Protein AF-A0A3N9U1E1-F1 (afdb_monomer_lite)

Radius of gyration: 36.86 Å; chains: 1; bounding box: 70×32×125 Å

Sequence (162 aa):
MMEWIAALQGARSASQLVQDLLKLRTDAEVQTKVVELNGILLNLQGELNNAQAEYGALMGRVHELEEQIAQFEHWEEEQQRYQLHEFPTGAIAYIIKEEEKGDDPIQYLCSNCYHRRVKSFLQPNYDKAYKRQLQCNSCQAVIVSETRPRPKRRTGVVPSRF

Structure (mmCIF, N/CA/C/O backbone):
data_AF-A0A3N9U1E1-F1
#
_entry.id   AF-A0A3N9U1E1-F1
#
loop_
_atom_site.group_PDB
_atom_site.id
_atom_site.type_symbol
_atom_site.label_atom_id
_atom_site.label_alt_id
_atom_site.label_comp_id
_atom_site.label_asym_id
_atom_site.label_entity_id
_atom_site.label_seq_id
_atom_site.pdbx_PDB_ins_code
_atom_site.Cartn_x
_atom_site.Cartn_y
_atom_site.Cartn_z
_atom_site.occupancy
_atom_site.B_iso_or_equiv
_atom_site.auth_seq_id
_atom_site.auth_comp_id
_atom_site.auth_asym_id
_atom_site.auth_atom_id
_atom_site.pdbx_PDB_model_num
ATOM 1 N N . MET A 1 1 ? -18.386 10.069 16.174 1.00 51.94 1 MET A N 1
ATOM 2 C CA . MET A 1 1 ? -19.060 11.051 17.062 1.00 51.94 1 MET A CA 1
ATOM 3 C C . MET A 1 1 ? -20.274 10.462 17.809 1.00 51.94 1 MET A C 1
ATOM 5 O O . MET A 1 1 ? -20.664 11.057 18.801 1.00 51.94 1 MET A O 1
ATOM 9 N N . MET A 1 2 ? -20.844 9.306 17.414 1.00 52.88 2 MET A N 1
ATOM 10 C CA . MET A 1 2 ? -22.013 8.695 18.096 1.00 52.88 2 MET A CA 1
ATOM 11 C C . MET A 1 2 ? -21.695 7.804 19.324 1.00 52.88 2 MET A C 1
ATOM 13 O O . MET A 1 2 ? -22.583 7.563 20.132 1.00 52.88 2 MET A O 1
ATOM 17 N N . GLU A 1 3 ? -20.441 7.396 19.526 1.00 57.91 3 GLU A N 1
ATOM 18 C CA . GLU A 1 3 ? -20.012 6.402 20.538 1.00 57.91 3 GLU A CA 1
ATOM 19 C C . GLU A 1 3 ? -20.193 6.833 22.012 1.00 57.91 3 GLU A C 1
ATOM 21 O O . GLU A 1 3 ? -20.607 6.047 22.860 1.00 57.91 3 GLU A O 1
ATOM 26 N N . TRP A 1 4 ? -19.945 8.105 22.348 1.00 58.53 4 TRP A N 1
ATOM 27 C CA . TRP A 1 4 ? -20.066 8.582 23.738 1.00 58.53 4 TRP A CA 1
ATOM 28 C C . TRP A 1 4 ? -21.522 8.728 24.194 1.00 58.53 4 TRP A C 1
ATOM 30 O O . TRP A 1 4 ? -21.799 8.719 25.391 1.00 58.53 4 TRP A O 1
ATOM 40 N N . ILE A 1 5 ? -22.459 8.866 23.252 1.00 64.81 5 ILE A N 1
ATOM 41 C CA . ILE A 1 5 ? -23.874 9.093 23.561 1.00 64.81 5 ILE A CA 1
ATOM 42 C C . ILE A 1 5 ? -24.502 7.814 24.129 1.00 64.81 5 ILE A C 1
ATOM 44 O O . ILE A 1 5 ? -25.262 7.905 25.091 1.00 64.81 5 ILE A O 1
ATOM 48 N N . ALA A 1 6 ? -24.137 6.640 23.603 1.00 65.31 6 ALA A N 1
ATOM 49 C CA . ALA A 1 6 ? -24.635 5.347 24.076 1.00 65.31 6 ALA A CA 1
ATOM 50 C C . ALA A 1 6 ? -24.111 5.015 25.488 1.00 65.31 6 ALA A C 1
ATOM 52 O O . ALA A 1 6 ? -24.894 4.787 26.412 1.00 65.31 6 ALA A O 1
ATOM 53 N N . ALA A 1 7 ? -22.800 5.173 25.709 1.00 65.75 7 ALA A N 1
ATOM 54 C CA . ALA A 1 7 ? -22.189 5.026 27.032 1.00 65.75 7 ALA A CA 1
ATOM 55 C C . ALA A 1 7 ? -22.797 5.988 28.079 1.00 65.75 7 ALA A C 1
ATOM 57 O O . ALA A 1 7 ? -23.058 5.599 29.220 1.00 65.75 7 ALA A O 1
ATOM 58 N N . LEU A 1 8 ? -23.087 7.238 27.693 1.00 73.94 8 LEU A N 1
ATOM 59 C CA . LEU A 1 8 ? -23.764 8.217 28.553 1.00 73.94 8 LEU A CA 1
ATOM 60 C C . LEU A 1 8 ? -25.219 7.843 28.855 1.00 73.94 8 LEU A C 1
ATOM 62 O O . LEU A 1 8 ? -25.699 8.095 29.964 1.00 73.94 8 LEU A O 1
ATOM 66 N N . GLN A 1 9 ? -25.934 7.268 27.888 1.00 75.06 9 GLN A N 1
ATOM 67 C CA . GLN A 1 9 ? -27.311 6.817 28.077 1.00 75.06 9 GLN A CA 1
ATOM 68 C C . GLN A 1 9 ? -27.377 5.624 29.031 1.00 75.06 9 GLN A C 1
ATOM 70 O O . GLN A 1 9 ? -28.141 5.677 29.995 1.00 75.06 9 GLN A O 1
ATOM 75 N N . GLY A 1 10 ? -26.542 4.599 28.845 1.00 74.56 10 GLY A N 1
ATOM 76 C CA . GLY A 1 10 ? -26.511 3.455 29.757 1.00 74.56 10 GLY A CA 1
ATOM 77 C C . GLY A 1 10 ? -26.077 3.836 31.176 1.00 74.56 10 GLY A C 1
ATOM 78 O O . GLY A 1 10 ? -26.692 3.386 32.143 1.00 74.56 10 GLY A O 1
ATOM 79 N N . ALA A 1 11 ? -25.107 4.746 31.326 1.00 73.94 11 ALA A N 1
ATOM 80 C CA . ALA A 1 11 ? -24.700 5.264 32.634 1.00 73.94 11 ALA A CA 1
ATOM 81 C C . ALA A 1 11 ? -25.828 6.034 33.350 1.00 73.94 11 ALA A C 1
ATOM 83 O O . ALA A 1 11 ? -26.025 5.873 34.557 1.00 73.94 11 ALA A O 1
ATOM 84 N N . ARG A 1 12 ? -26.607 6.844 32.617 1.00 78.06 12 ARG A N 1
ATOM 85 C CA . ARG A 1 12 ? -27.787 7.532 33.171 1.00 78.06 12 ARG A CA 1
ATOM 86 C C . ARG A 1 12 ? -28.866 6.547 33.599 1.00 78.06 12 ARG A C 1
ATOM 88 O O . ARG A 1 12 ? -29.383 6.671 34.706 1.00 78.06 12 ARG A O 1
ATOM 95 N N . SER A 1 13 ? -29.175 5.564 32.758 1.00 76.25 13 SER A N 1
ATOM 96 C CA . SER A 1 13 ? -30.198 4.561 33.060 1.00 76.25 13 SER A CA 1
ATOM 97 C C . SER A 1 13 ? -29.813 3.706 34.272 1.00 76.25 13 SER A C 1
ATOM 99 O O . SER A 1 13 ? -30.643 3.485 35.151 1.00 76.25 13 SER A O 1
ATOM 101 N N . ALA A 1 14 ? -28.540 3.314 34.393 1.00 73.00 14 ALA A N 1
ATOM 102 C CA . ALA A 1 14 ? -28.026 2.615 35.570 1.00 73.00 14 ALA A CA 1
ATOM 103 C C . ALA A 1 14 ? -28.101 3.478 36.845 1.00 73.00 14 ALA A C 1
ATOM 105 O O . ALA A 1 14 ? -28.513 2.992 37.897 1.00 73.00 14 ALA A O 1
ATOM 106 N N . SER A 1 15 ? -27.761 4.771 36.759 1.00 77.19 15 SER A N 1
ATOM 107 C CA . SER A 1 15 ? -27.867 5.705 37.890 1.00 77.19 15 SER A CA 1
ATOM 108 C C . SER A 1 15 ? -29.311 5.859 38.379 1.00 77.19 15 SER A C 1
ATOM 110 O O . SER A 1 15 ? -29.557 5.829 39.587 1.00 77.19 15 SER A O 1
ATOM 112 N N . GLN A 1 16 ? -30.267 5.957 37.453 1.00 76.44 16 GLN A N 1
ATOM 113 C CA . GLN A 1 16 ? -31.692 6.046 37.769 1.00 76.44 16 GLN A CA 1
ATOM 114 C C . GLN A 1 16 ? -32.184 4.783 38.496 1.00 76.44 16 GLN A C 1
ATOM 116 O O . GLN A 1 16 ? -32.865 4.873 39.514 1.00 76.44 16 GLN A O 1
ATOM 121 N N . LEU A 1 17 ? -31.757 3.606 38.035 1.00 72.19 17 LEU A N 1
ATOM 122 C CA . LEU A 1 17 ? -32.099 2.314 38.633 1.00 72.19 17 LEU A CA 1
ATOM 123 C C . LEU A 1 17 ? -31.538 2.119 40.042 1.00 72.19 17 LEU A C 1
ATOM 125 O O . LEU A 1 17 ? -32.232 1.596 40.912 1.00 72.19 17 LEU A O 1
ATOM 129 N N . VAL A 1 18 ? -30.307 2.571 40.289 1.00 73.38 18 VAL A N 1
ATOM 130 C CA . VAL A 1 18 ? -29.707 2.556 41.632 1.00 73.38 18 VAL A CA 1
ATOM 131 C C . VAL A 1 18 ? -30.479 3.476 42.583 1.00 73.38 18 VAL A C 1
ATOM 133 O O . VAL A 1 18 ? -30.714 3.109 43.734 1.00 73.38 18 VAL A O 1
ATOM 136 N N . GLN A 1 19 ? -30.925 4.646 42.115 1.00 76.94 19 GLN A N 1
ATOM 137 C CA . GLN A 1 19 ? -31.768 5.533 42.925 1.00 76.94 19 GLN A CA 1
ATOM 138 C C . GLN A 1 19 ? -33.136 4.923 43.240 1.00 76.94 19 GLN A C 1
ATOM 140 O O . GLN A 1 19 ? -33.658 5.143 44.334 1.00 76.94 19 GLN A O 1
ATOM 145 N N . ASP A 1 20 ? -33.710 4.167 42.307 1.00 72.19 20 ASP A N 1
ATOM 146 C CA . ASP A 1 20 ? -34.977 3.473 42.524 1.00 72.19 20 ASP A CA 1
ATOM 147 C C . ASP A 1 20 ? -34.810 2.302 43.501 1.00 72.19 20 ASP A C 1
ATOM 149 O O . ASP A 1 20 ? -35.631 2.154 44.401 1.00 72.19 20 ASP A O 1
ATOM 153 N N . LEU A 1 21 ? -33.707 1.545 43.413 1.00 68.00 21 LEU A N 1
ATOM 154 C CA . LEU A 1 21 ? -33.350 0.477 44.360 1.00 68.00 21 LEU A CA 1
ATOM 155 C C . LEU A 1 21 ? -33.254 0.971 45.809 1.00 68.00 21 LEU A C 1
ATOM 157 O O . LEU A 1 21 ? -33.745 0.304 46.716 1.00 68.00 21 LEU A O 1
ATOM 161 N N . LEU A 1 22 ? -32.679 2.158 46.029 1.00 71.44 22 LEU A N 1
ATOM 162 C CA . LEU A 1 22 ? -32.553 2.767 47.360 1.00 71.44 22 LEU A CA 1
ATOM 163 C C . LEU A 1 22 ? -33.903 3.165 47.991 1.00 71.44 22 LEU A C 1
ATOM 165 O O . LEU A 1 22 ? -33.948 3.452 49.187 1.00 71.44 22 LEU A O 1
ATOM 169 N N . LYS A 1 23 ? -34.996 3.202 47.216 1.00 72.88 23 LYS A N 1
ATOM 170 C CA . LYS A 1 23 ? -36.338 3.596 47.682 1.00 72.88 23 LYS A CA 1
ATOM 171 C C . LYS A 1 23 ? -37.259 2.410 48.000 1.00 72.88 23 LYS A C 1
ATOM 173 O O . LYS A 1 23 ? -38.360 2.635 48.503 1.00 72.88 23 LYS A O 1
ATOM 178 N N . LEU A 1 24 ? -36.847 1.176 47.710 1.00 70.06 24 LEU A N 1
ATOM 179 C CA . LEU A 1 24 ? -37.690 -0.018 47.850 1.00 70.06 24 LEU A CA 1
ATOM 180 C C . LEU A 1 24 ? -37.755 -0.508 49.301 1.00 70.06 24 LEU A C 1
ATOM 182 O O . LEU A 1 24 ? -36.790 -0.385 50.053 1.00 70.06 24 LEU A O 1
ATOM 186 N N . ARG A 1 25 ? -38.902 -1.079 49.698 1.00 59.00 25 ARG A N 1
ATOM 187 C CA . ARG A 1 25 ? -39.136 -1.590 51.065 1.00 59.00 25 ARG A CA 1
ATOM 188 C C . ARG A 1 25 ? -39.157 -3.118 51.167 1.00 59.00 25 ARG A C 1
ATOM 190 O O . ARG A 1 25 ? -39.223 -3.623 52.286 1.00 59.00 25 ARG A O 1
ATOM 197 N N . THR A 1 26 ? -39.131 -3.849 50.048 1.00 61.88 26 THR A N 1
ATOM 198 C CA . THR A 1 26 ? -39.293 -5.315 50.028 1.00 61.88 26 THR A CA 1
ATOM 199 C C . THR A 1 26 ? -38.324 -6.033 49.082 1.00 61.88 26 THR A C 1
ATOM 201 O O . THR A 1 26 ? -37.945 -5.503 48.038 1.00 61.88 26 THR A O 1
ATOM 204 N N . ASP A 1 27 ? -37.970 -7.279 49.418 1.00 64.31 27 ASP A N 1
ATOM 205 C CA . ASP A 1 27 ? -36.982 -8.091 48.684 1.00 64.31 27 ASP A CA 1
ATOM 206 C C . ASP A 1 27 ? -37.398 -8.425 47.236 1.00 64.31 27 ASP A C 1
ATOM 208 O O . ASP A 1 27 ? -36.548 -8.552 46.352 1.00 64.31 27 ASP A O 1
ATOM 212 N N . ALA A 1 28 ? -38.704 -8.529 46.958 1.00 70.38 28 ALA A N 1
ATOM 213 C CA . ALA A 1 28 ? -39.224 -8.831 45.619 1.00 70.38 28 ALA A CA 1
ATOM 214 C C . ALA A 1 28 ? -39.047 -7.657 44.634 1.00 70.38 28 ALA A C 1
ATOM 216 O O . ALA A 1 28 ? -38.720 -7.853 43.459 1.00 70.38 28 ALA A O 1
ATOM 217 N N . GLU A 1 29 ? -39.216 -6.424 45.115 1.00 69.94 29 GLU A N 1
ATOM 218 C CA . GLU A 1 29 ? -38.984 -5.221 44.313 1.00 69.94 29 GLU A CA 1
ATOM 219 C C . GLU A 1 29 ? -37.486 -5.049 44.020 1.00 69.94 29 GLU A C 1
ATOM 221 O O . GLU A 1 29 ? -37.104 -4.708 42.896 1.00 69.94 29 GLU A O 1
ATOM 226 N N . VAL A 1 30 ? -36.633 -5.353 45.007 1.00 74.25 30 VAL A N 1
ATOM 227 C CA . VAL A 1 30 ? -35.172 -5.327 44.858 1.00 74.25 30 VAL A CA 1
ATOM 228 C C . VAL A 1 30 ? -34.718 -6.318 43.784 1.00 74.25 30 VAL A C 1
ATOM 230 O O . VAL A 1 30 ? -33.967 -5.932 42.889 1.00 74.25 30 VAL A O 1
ATOM 233 N N . GLN A 1 31 ? -35.211 -7.565 43.795 1.00 73.62 31 GLN A N 1
ATOM 234 C CA . GLN A 1 31 ? -34.862 -8.544 42.755 1.00 73.62 31 GLN A CA 1
ATOM 235 C C . GLN A 1 31 ? -35.252 -8.083 41.346 1.00 73.62 31 GLN A C 1
ATOM 237 O O . GLN A 1 31 ? -34.466 -8.240 40.412 1.00 73.62 31 GLN A O 1
ATOM 242 N N . THR A 1 32 ? -36.428 -7.473 41.187 1.00 79.75 32 THR A N 1
ATOM 243 C CA . THR A 1 32 ? -36.899 -6.983 39.881 1.00 79.75 32 THR A CA 1
ATOM 244 C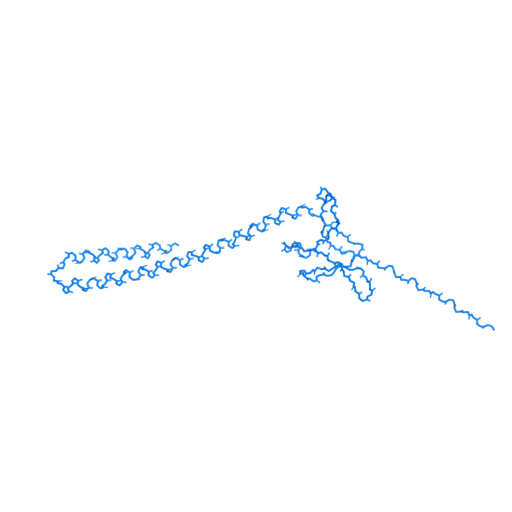 C . THR A 1 32 ? -35.959 -5.917 39.315 1.00 79.75 32 THR A C 1
ATOM 246 O O . THR A 1 32 ? -35.558 -5.986 38.153 1.00 79.75 32 THR A O 1
ATOM 249 N N . LYS A 1 33 ? -35.539 -4.959 40.149 1.00 77.88 33 LYS A N 1
ATOM 250 C CA . LYS A 1 33 ? -34.620 -3.895 39.729 1.00 77.88 33 LYS A CA 1
ATOM 251 C C . LYS A 1 33 ? -33.190 -4.389 39.506 1.00 77.88 33 LYS A C 1
ATOM 253 O O . LYS A 1 33 ? -32.511 -3.881 38.621 1.00 77.88 33 LYS A O 1
ATOM 258 N N . VAL A 1 34 ? -32.743 -5.419 40.227 1.00 78.62 34 VAL A N 1
ATOM 259 C CA . VAL A 1 34 ? -31.456 -6.084 39.949 1.00 78.62 34 VAL A CA 1
ATOM 260 C C . VAL A 1 34 ? -31.462 -6.757 38.572 1.00 78.62 34 VAL A C 1
ATOM 262 O O . VAL A 1 34 ? -30.480 -6.647 37.840 1.00 78.62 34 VAL A O 1
ATOM 265 N N . VAL A 1 35 ? -32.560 -7.409 38.177 1.00 83.81 35 VAL A N 1
ATOM 266 C CA . VAL A 1 35 ? -32.695 -7.995 36.829 1.00 83.81 35 VAL A CA 1
ATOM 267 C C . VAL A 1 35 ? -32.658 -6.911 35.748 1.00 83.81 35 VAL A C 1
ATOM 269 O O . VAL A 1 35 ? -31.963 -7.070 34.747 1.00 83.81 35 VAL A O 1
ATOM 272 N N . GLU A 1 36 ? -33.345 -5.790 35.967 1.00 82.50 36 GLU A N 1
ATOM 273 C CA . GLU A 1 36 ? -33.352 -4.654 35.038 1.00 82.50 36 GLU A CA 1
ATOM 274 C C . GLU A 1 36 ? -31.953 -4.020 34.900 1.00 82.50 36 GLU A C 1
ATOM 276 O O . GLU A 1 36 ? -31.484 -3.777 33.786 1.00 82.50 36 GLU A O 1
ATOM 281 N N . LEU A 1 37 ? -31.236 -3.844 36.016 1.00 80.38 37 LEU A N 1
ATOM 282 C CA . LEU A 1 37 ? -29.855 -3.357 36.025 1.00 80.38 37 LEU A CA 1
ATOM 283 C C . LEU A 1 37 ? -28.908 -4.303 35.274 1.00 80.38 37 LEU A C 1
ATOM 285 O O . LEU A 1 37 ? -28.086 -3.844 34.481 1.00 80.38 37 LEU A O 1
ATOM 289 N N . ASN A 1 38 ? -29.046 -5.616 35.478 1.00 79.94 38 ASN A N 1
ATOM 290 C CA . ASN A 1 38 ? -28.277 -6.616 34.738 1.00 79.94 38 ASN A CA 1
ATOM 291 C C . ASN A 1 38 ? -28.573 -6.555 33.233 1.00 79.94 38 ASN A C 1
ATOM 293 O O . ASN A 1 38 ? -27.651 -6.683 32.431 1.00 79.94 38 ASN A O 1
ATOM 297 N N . GLY A 1 39 ? -29.823 -6.297 32.836 1.00 88.06 39 GLY A N 1
ATOM 298 C CA . GLY A 1 39 ? -30.187 -6.078 31.434 1.00 88.06 39 GLY A CA 1
ATOM 299 C C . GLY A 1 39 ? -29.465 -4.877 30.814 1.00 88.06 39 GLY A C 1
ATOM 300 O O . GLY A 1 39 ? -28.910 -4.985 29.721 1.00 88.06 39 GLY A O 1
ATOM 301 N N . ILE A 1 40 ? -29.397 -3.752 31.531 1.00 86.25 40 ILE A N 1
ATOM 302 C CA . ILE A 1 40 ? -28.658 -2.561 31.078 1.00 86.25 40 ILE A CA 1
ATOM 303 C C . ILE A 1 40 ? -27.159 -2.842 30.986 1.00 86.25 40 ILE A C 1
ATOM 305 O O . ILE A 1 40 ? -26.523 -2.443 30.013 1.00 86.25 40 ILE A O 1
ATOM 309 N N . LEU A 1 41 ? -26.595 -3.541 31.974 1.00 81.19 41 LEU A N 1
ATOM 310 C CA . LEU A 1 41 ? -25.177 -3.885 31.985 1.00 81.19 41 LEU A CA 1
ATOM 311 C C . LEU A 1 41 ? -24.806 -4.791 30.803 1.00 81.19 41 LEU A C 1
ATOM 313 O O . LEU A 1 41 ? -23.784 -4.567 30.161 1.00 81.19 41 LEU A O 1
ATOM 317 N N . LEU A 1 42 ? -25.649 -5.778 30.483 1.00 87.38 42 LEU A N 1
ATOM 318 C CA . LEU A 1 42 ? -25.451 -6.657 29.328 1.00 87.38 42 LEU A CA 1
ATOM 319 C C . LEU A 1 42 ? -25.520 -5.887 28.005 1.00 87.38 42 LEU A C 1
ATOM 321 O O . LEU A 1 42 ? -24.690 -6.122 27.127 1.00 87.38 42 LEU A O 1
ATOM 325 N N . ASN A 1 43 ? -26.454 -4.942 27.875 1.00 86.25 43 ASN A N 1
ATOM 326 C CA . ASN A 1 43 ? -26.543 -4.086 26.690 1.00 86.25 43 ASN A CA 1
ATOM 327 C C . ASN A 1 43 ? -25.296 -3.206 26.538 1.00 86.25 43 ASN A C 1
ATOM 329 O O . ASN A 1 43 ? -24.693 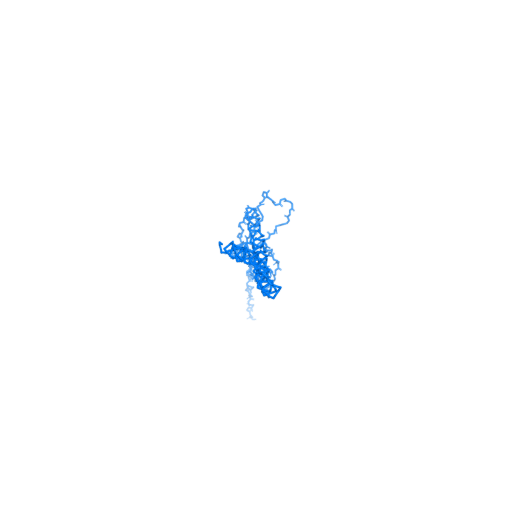-3.190 25.469 1.00 86.25 43 ASN A O 1
ATOM 333 N N . LEU A 1 44 ? -24.855 -2.555 27.619 1.00 83.12 44 LEU A N 1
ATOM 334 C CA . LEU A 1 44 ? -23.622 -1.764 27.637 1.00 83.12 44 LEU A CA 1
ATOM 335 C C . LEU A 1 44 ? -22.390 -2.600 27.279 1.00 83.12 44 LEU A C 1
ATOM 337 O O . LEU A 1 44 ? -21.527 -2.142 26.535 1.00 83.12 44 LEU A O 1
ATOM 341 N N . GLN A 1 45 ? -22.303 -3.831 27.784 1.00 81.81 45 GLN A N 1
ATOM 342 C CA . GLN A 1 45 ? -21.216 -4.740 27.435 1.00 81.81 45 GLN A CA 1
ATOM 343 C C . GLN A 1 45 ? -21.247 -5.100 25.943 1.00 81.81 45 GLN A C 1
ATOM 345 O O . GLN A 1 45 ? -20.196 -5.168 25.310 1.00 81.81 45 GLN A O 1
ATOM 350 N N . GLY A 1 46 ? -22.438 -5.310 25.375 1.00 88.44 46 GLY A N 1
ATOM 351 C CA . GLY A 1 46 ? -22.619 -5.542 23.943 1.00 88.44 46 GLY A CA 1
ATOM 352 C C . GLY A 1 46 ? -22.171 -4.349 23.098 1.00 88.44 46 GLY A C 1
ATOM 353 O O . GLY A 1 46 ? -21.407 -4.520 22.151 1.00 88.44 46 GLY A O 1
ATOM 354 N N . GLU A 1 47 ? -22.579 -3.139 23.479 1.00 86.06 47 GLU A N 1
ATOM 355 C CA . GLU A 1 47 ? -22.159 -1.895 22.824 1.00 86.06 47 GLU A CA 1
ATOM 356 C C . GLU A 1 47 ? -20.642 -1.691 22.906 1.00 86.06 47 GLU A C 1
ATOM 358 O O . GLU A 1 47 ? -20.010 -1.389 21.896 1.00 86.06 47 GLU A O 1
ATOM 363 N N . LEU A 1 48 ? -20.034 -1.934 24.071 1.00 84.50 48 LEU A N 1
ATOM 364 C CA . LEU A 1 48 ? -18.586 -1.831 24.252 1.00 84.50 48 LEU A CA 1
ATOM 365 C C . LEU A 1 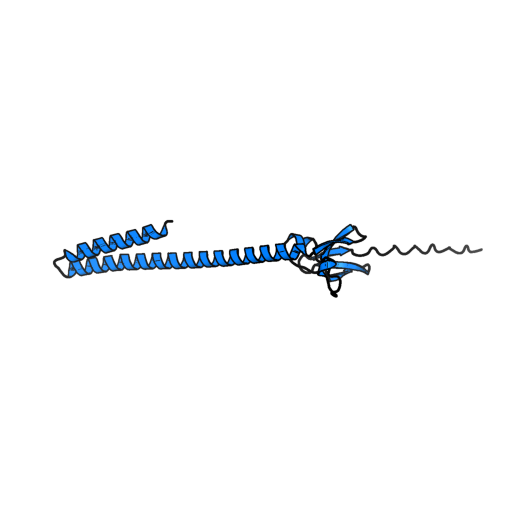48 ? -17.826 -2.840 23.384 1.00 84.50 48 LEU A C 1
ATOM 367 O O . LEU A 1 48 ? -16.803 -2.497 22.794 1.00 84.50 48 LEU A O 1
ATOM 371 N N . ASN A 1 49 ? -18.315 -4.076 23.293 1.00 87.25 49 ASN A N 1
ATOM 372 C CA . ASN A 1 49 ? -17.700 -5.095 22.447 1.00 87.25 49 ASN A CA 1
ATOM 373 C C . ASN A 1 49 ? -17.781 -4.707 20.961 1.00 87.25 49 ASN A C 1
ATOM 375 O O . ASN A 1 49 ? -16.807 -4.888 20.230 1.00 87.25 49 ASN A O 1
ATOM 379 N N . ASN A 1 50 ? -18.908 -4.137 20.524 1.00 89.19 50 ASN A N 1
ATOM 380 C CA . ASN A 1 50 ? -19.063 -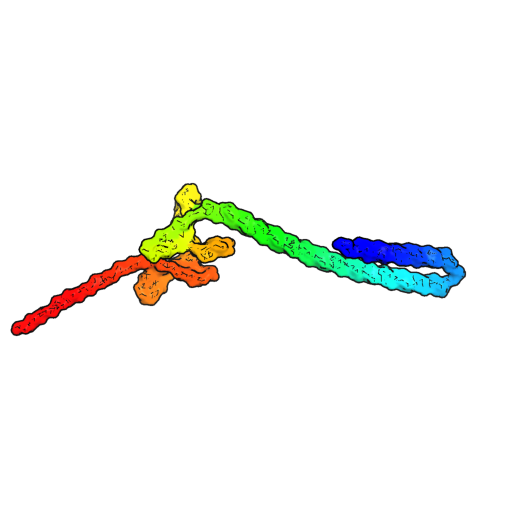3.631 19.160 1.00 89.19 50 ASN A CA 1
ATOM 381 C C . ASN A 1 50 ? -18.095 -2.473 18.885 1.00 89.19 50 ASN A C 1
ATOM 383 O O . ASN A 1 50 ? -17.365 -2.514 17.898 1.00 89.19 50 ASN A O 1
ATOM 387 N N . ALA A 1 51 ? -18.011 -1.503 19.797 1.00 84.25 51 ALA A N 1
ATOM 388 C CA . ALA A 1 51 ? -17.069 -0.390 19.710 1.00 84.25 51 ALA A CA 1
ATOM 389 C C . ALA A 1 51 ? -15.609 -0.869 19.631 1.00 84.25 51 ALA A C 1
ATOM 391 O O . ALA A 1 51 ? -14.823 -0.372 18.827 1.00 84.25 51 ALA A O 1
ATOM 392 N N . GLN A 1 52 ? -15.233 -1.878 20.425 1.00 84.12 52 GLN A N 1
ATOM 393 C CA . GLN A 1 52 ? -13.897 -2.479 20.362 1.00 84.12 52 GLN A CA 1
ATOM 394 C C . GLN A 1 52 ? -13.626 -3.154 19.013 1.00 84.12 52 GLN A C 1
ATOM 396 O O . GLN A 1 52 ? -12.525 -3.019 18.476 1.00 84.12 52 GLN A O 1
ATOM 401 N N . ALA A 1 53 ? -14.615 -3.853 18.451 1.00 91.38 53 ALA A N 1
ATOM 402 C CA . ALA A 1 53 ? -14.491 -4.475 17.137 1.00 91.38 53 ALA A CA 1
ATOM 403 C C . ALA A 1 53 ? -14.329 -3.423 16.025 1.00 91.38 53 ALA A C 1
ATOM 405 O O . ALA A 1 53 ? -13.441 -3.555 15.179 1.00 91.38 53 ALA A O 1
ATOM 406 N N . GLU A 1 54 ? -15.130 -2.355 16.053 1.00 91.06 54 GLU A N 1
ATOM 407 C CA . GLU A 1 54 ? -15.023 -1.237 15.109 1.00 91.06 54 GLU A CA 1
ATOM 408 C C . GLU A 1 54 ? -13.684 -0.506 15.238 1.00 91.06 54 GLU A C 1
ATOM 410 O O . GLU A 1 54 ? -13.031 -0.231 14.230 1.00 91.06 54 GLU A O 1
ATOM 415 N N . TYR A 1 55 ? -13.230 -0.249 16.466 1.00 88.94 55 TYR A N 1
ATOM 416 C CA . TYR A 1 55 ? -11.924 0.352 16.721 1.00 88.94 55 TYR A CA 1
ATOM 417 C C . TYR A 1 55 ? -10.787 -0.517 16.175 1.00 88.94 55 TYR A C 1
ATOM 419 O O . TYR A 1 55 ? -9.883 -0.002 15.520 1.00 88.94 55 TYR A O 1
ATOM 427 N N . GLY A 1 56 ? -10.848 -1.837 16.377 1.00 91.88 56 GLY A N 1
ATOM 428 C CA . GLY A 1 56 ? -9.878 -2.776 15.815 1.00 91.88 56 GLY A CA 1
ATOM 429 C C . GLY A 1 56 ? -9.851 -2.746 14.284 1.00 91.88 56 GLY A C 1
ATOM 430 O O . GLY A 1 56 ? -8.775 -2.685 13.688 1.00 91.88 56 GLY A O 1
ATOM 431 N N . ALA A 1 57 ? -11.021 -2.718 13.642 1.00 94.38 57 ALA A N 1
ATOM 432 C CA . ALA A 1 57 ? -11.125 -2.601 12.188 1.00 94.38 57 ALA A CA 1
ATOM 433 C C . ALA A 1 57 ? -10.562 -1.264 11.675 1.00 94.38 57 ALA A C 1
ATOM 435 O O . ALA A 1 57 ? -9.830 -1.238 10.683 1.00 94.38 57 ALA A O 1
ATOM 436 N N . LEU A 1 58 ? -10.856 -0.159 12.368 1.00 94.75 58 LEU A N 1
ATOM 437 C CA . LEU A 1 58 ? -10.353 1.164 12.012 1.00 94.75 58 LEU A CA 1
ATOM 438 C C . LEU A 1 58 ? -8.833 1.252 12.178 1.00 94.75 58 LEU A C 1
ATOM 440 O O . LEU A 1 58 ? -8.160 1.743 11.278 1.00 94.75 58 LEU A O 1
ATOM 444 N N . MET A 1 59 ? -8.287 0.733 13.279 1.00 94.31 59 MET A N 1
ATOM 445 C CA . MET A 1 59 ? -6.841 0.662 13.504 1.00 94.31 59 MET A CA 1
ATOM 446 C C . MET A 1 59 ? -6.142 -0.186 12.441 1.00 94.31 59 MET A C 1
ATOM 448 O O . MET A 1 59 ? -5.101 0.219 11.929 1.00 94.31 59 MET A O 1
ATOM 452 N N . GLY A 1 60 ? -6.736 -1.318 12.047 1.00 95.62 60 GLY A N 1
ATOM 453 C CA . GLY A 1 60 ? -6.232 -2.121 10.933 1.00 95.62 60 GLY A CA 1
ATOM 454 C C . GLY A 1 60 ? -6.195 -1.332 9.623 1.00 95.62 60 GLY A C 1
ATOM 455 O O . GLY A 1 60 ? -5.203 -1.380 8.898 1.00 95.62 60 GLY A O 1
ATOM 456 N N . ARG A 1 61 ? -7.236 -0.536 9.348 1.00 95.56 61 ARG A N 1
ATOM 457 C CA . ARG A 1 61 ? -7.283 0.318 8.157 1.00 95.56 61 ARG A CA 1
ATOM 458 C C . ARG A 1 61 ? -6.268 1.457 8.206 1.00 95.56 61 ARG A C 1
ATOM 460 O O . ARG A 1 61 ? -5.694 1.781 7.172 1.00 95.56 61 ARG A O 1
ATOM 467 N N . VAL A 1 62 ? -6.052 2.061 9.374 1.00 96.69 62 VAL A N 1
ATOM 468 C CA . VAL A 1 62 ? -5.018 3.087 9.573 1.00 96.69 62 VAL A CA 1
ATOM 469 C C . VAL A 1 62 ? -3.646 2.504 9.262 1.00 96.69 62 VAL A C 1
ATOM 471 O O . VAL A 1 62 ? -2.952 3.059 8.422 1.00 96.69 62 VAL A O 1
ATOM 474 N N . HIS A 1 63 ? -3.310 1.344 9.828 1.00 95.19 63 HIS A N 1
ATOM 475 C CA . HIS A 1 63 ? -2.035 0.678 9.563 1.00 95.19 63 HIS A CA 1
ATOM 476 C C . HIS A 1 63 ? -1.843 0.349 8.074 1.00 95.19 63 HIS A C 1
ATOM 478 O O . HIS A 1 63 ? -0.796 0.629 7.503 1.00 95.19 63 HIS A O 1
ATOM 484 N N . GLU A 1 64 ? -2.867 -0.201 7.412 1.00 95.81 64 GLU A N 1
ATOM 485 C CA . GLU A 1 64 ? -2.820 -0.499 5.972 1.00 95.81 64 GLU A CA 1
ATOM 486 C C . GLU A 1 64 ? -2.571 0.763 5.126 1.00 95.81 64 GLU A C 1
ATOM 488 O O . GLU A 1 64 ? -1.832 0.731 4.141 1.00 95.81 64 GLU A O 1
ATOM 493 N N . LEU A 1 65 ? -3.194 1.886 5.495 1.00 96.19 65 LEU A N 1
ATOM 494 C CA . LEU A 1 65 ? -3.007 3.161 4.806 1.00 96.19 65 LEU A CA 1
ATOM 495 C C . LEU A 1 65 ? -1.628 3.765 5.087 1.00 96.19 65 LEU A C 1
ATOM 497 O O . LEU A 1 65 ? -1.007 4.283 4.163 1.00 96.19 65 LEU A O 1
ATOM 501 N N . GLU A 1 66 ? -1.136 3.677 6.321 1.00 95.75 66 GLU A N 1
ATOM 502 C CA . GLU A 1 66 ? 0.216 4.106 6.694 1.00 95.75 66 GLU A CA 1
ATOM 503 C C . GLU A 1 66 ? 1.282 3.315 5.923 1.00 95.75 66 GLU A C 1
ATOM 505 O O . GLU A 1 66 ? 2.201 3.914 5.363 1.00 95.75 66 GLU A O 1
ATOM 510 N N . GLU A 1 67 ? 1.125 1.994 5.788 1.00 94.44 67 GLU A N 1
ATOM 511 C CA . GLU A 1 67 ? 2.010 1.163 4.962 1.00 94.44 67 GLU A CA 1
ATOM 512 C C . GLU A 1 67 ? 1.981 1.575 3.485 1.00 94.44 67 GLU A C 1
ATOM 514 O O . GLU A 1 67 ? 3.029 1.650 2.840 1.00 94.44 67 GLU A O 1
ATOM 519 N N . GLN A 1 68 ? 0.797 1.861 2.934 1.00 92.25 68 GLN A N 1
ATOM 520 C CA . GLN A 1 68 ? 0.674 2.341 1.555 1.00 92.25 68 GLN A CA 1
ATOM 521 C C . GLN A 1 68 ? 1.365 3.694 1.365 1.00 92.25 68 GLN A C 1
ATOM 523 O O . GLN A 1 68 ? 2.074 3.877 0.376 1.00 92.25 68 GLN A O 1
ATOM 528 N N . ILE A 1 69 ? 1.201 4.626 2.308 1.00 93.44 69 ILE A N 1
ATOM 529 C CA . ILE A 1 69 ? 1.873 5.932 2.283 1.00 93.44 69 ILE A CA 1
ATOM 530 C C . ILE A 1 69 ? 3.392 5.748 2.304 1.00 93.44 69 ILE A C 1
ATOM 532 O O . ILE A 1 69 ? 4.066 6.283 1.428 1.00 93.44 69 ILE A O 1
ATOM 536 N N . ALA A 1 70 ? 3.920 4.924 3.211 1.00 92.44 70 ALA A N 1
ATOM 537 C CA . ALA A 1 70 ? 5.355 4.656 3.291 1.00 92.44 70 ALA A CA 1
ATOM 538 C C . ALA A 1 70 ? 5.911 4.051 1.986 1.00 92.44 70 ALA A C 1
ATOM 540 O O . ALA A 1 70 ? 6.987 4.432 1.525 1.00 92.44 70 ALA A O 1
ATOM 541 N N . GLN A 1 71 ? 5.167 3.143 1.341 1.00 89.88 71 GLN A N 1
ATOM 542 C CA . GLN A 1 71 ? 5.542 2.603 0.028 1.00 89.88 71 GLN A CA 1
ATOM 543 C C . GLN A 1 71 ? 5.558 3.683 -1.061 1.00 89.88 71 GLN A C 1
ATOM 545 O O . GLN A 1 71 ? 6.431 3.666 -1.932 1.00 89.88 71 GLN A O 1
ATOM 550 N N . PHE A 1 72 ? 4.608 4.622 -1.029 1.00 89.94 72 PHE A N 1
ATOM 551 C CA . PHE A 1 72 ? 4.575 5.733 -1.974 1.00 89.94 72 PHE A CA 1
ATOM 552 C C . PHE A 1 72 ? 5.739 6.699 -1.775 1.00 89.94 72 PHE A C 1
ATOM 554 O O . PHE A 1 72 ? 6.386 7.040 -2.762 1.00 89.94 72 PHE A O 1
ATOM 561 N N . GLU A 1 73 ? 6.032 7.089 -0.537 1.00 91.25 73 GLU A N 1
ATOM 562 C CA . GLU A 1 73 ? 7.164 7.961 -0.207 1.00 91.25 73 GLU A CA 1
ATOM 563 C C . GLU A 1 73 ? 8.490 7.319 -0.629 1.00 91.25 73 GLU A C 1
ATOM 565 O O . GLU A 1 73 ? 9.283 7.938 -1.338 1.00 91.25 73 GLU A O 1
ATOM 570 N N . HIS A 1 74 ? 8.684 6.034 -0.315 1.00 90.81 74 HIS A N 1
ATOM 571 C CA . HIS A 1 74 ? 9.886 5.307 -0.717 1.00 90.81 74 HIS A CA 1
ATOM 572 C C . HIS A 1 74 ? 10.052 5.246 -2.241 1.00 90.81 74 HIS A C 1
ATOM 574 O O . HIS A 1 74 ? 11.149 5.458 -2.765 1.00 90.81 74 HIS A O 1
ATOM 580 N N . TRP A 1 75 ? 8.962 4.997 -2.976 1.00 91.94 75 TRP A N 1
ATOM 581 C CA . TRP A 1 75 ? 8.999 5.035 -4.436 1.00 91.94 75 TRP A CA 1
ATOM 582 C C . TRP A 1 75 ? 9.317 6.438 -4.968 1.00 91.94 75 TRP A C 1
ATOM 584 O O . TRP A 1 75 ? 10.033 6.562 -5.962 1.00 91.94 75 TRP A O 1
ATOM 594 N N . GLU A 1 76 ? 8.796 7.495 -4.336 1.00 89.44 76 GLU A N 1
ATOM 595 C CA . GLU A 1 76 ? 9.035 8.873 -4.765 1.00 89.44 76 GLU A CA 1
ATOM 596 C C . GLU A 1 76 ? 10.489 9.320 -4.619 1.00 89.44 76 GLU A C 1
ATOM 598 O O . GLU A 1 76 ? 10.978 10.079 -5.461 1.00 89.44 76 GLU A O 1
ATOM 603 N N . GLU A 1 77 ? 11.186 8.816 -3.606 1.00 89.50 77 GLU A N 1
ATOM 604 C CA . GLU A 1 77 ? 12.628 8.988 -3.448 1.00 89.50 77 GLU A CA 1
ATOM 605 C C . GLU A 1 77 ? 13.397 8.125 -4.454 1.00 89.50 77 GLU A C 1
ATOM 607 O O . GLU A 1 77 ? 14.274 8.612 -5.173 1.00 89.50 77 GLU A O 1
ATOM 612 N N . GLU A 1 78 ? 13.040 6.842 -4.566 1.00 89.06 78 GLU A N 1
ATOM 613 C CA . GLU A 1 78 ? 13.750 5.896 -5.422 1.00 89.06 78 GLU A CA 1
ATOM 614 C C . GLU A 1 78 ? 13.676 6.285 -6.910 1.00 89.06 78 GLU A C 1
ATOM 616 O O . GLU A 1 78 ? 14.688 6.228 -7.615 1.00 89.06 78 GLU A O 1
ATOM 621 N N . 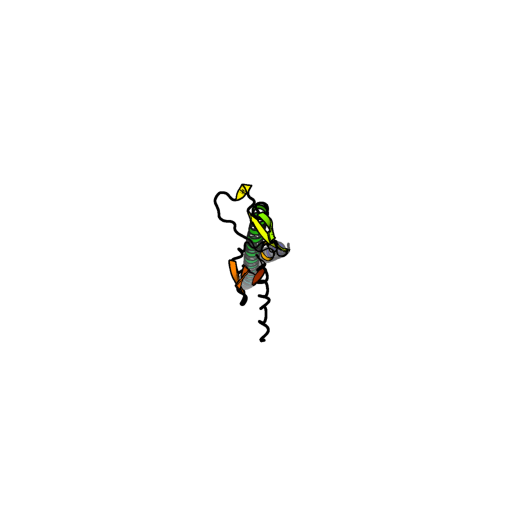GLN A 1 79 ? 12.516 6.732 -7.403 1.00 90.06 79 GLN A N 1
ATOM 622 C CA . GLN A 1 79 ? 12.326 7.102 -8.810 1.00 90.06 79 GLN A CA 1
ATOM 623 C C . GLN A 1 79 ? 13.256 8.246 -9.258 1.00 90.06 79 GLN A C 1
ATOM 625 O O . GLN A 1 79 ? 13.648 8.312 -10.422 1.00 90.06 79 GLN A O 1
ATOM 630 N N . GLN A 1 80 ? 13.689 9.126 -8.347 1.00 89.50 80 GLN A N 1
ATOM 631 C CA . GLN A 1 80 ? 14.596 10.233 -8.684 1.00 89.50 80 GLN A CA 1
ATOM 632 C C . GLN A 1 80 ? 15.980 9.752 -9.131 1.00 89.50 80 GLN A C 1
ATOM 634 O O . GLN A 1 80 ? 16.704 10.493 -9.801 1.00 89.50 80 GLN A O 1
ATOM 639 N N . ARG A 1 81 ? 16.342 8.510 -8.801 1.00 90.38 81 ARG A N 1
ATOM 640 C CA . ARG A 1 81 ? 17.628 7.888 -9.141 1.00 90.38 81 ARG A CA 1
ATOM 641 C C . ARG A 1 81 ? 17.656 7.314 -10.556 1.00 90.38 81 ARG A C 1
ATOM 643 O O . ARG A 1 81 ? 18.720 6.928 -11.036 1.00 90.38 81 ARG A O 1
ATOM 650 N N . TYR A 1 82 ? 16.514 7.269 -11.242 1.00 92.25 82 TYR A N 1
ATOM 651 C CA . TYR A 1 82 ? 16.401 6.715 -12.587 1.00 92.25 82 TYR A CA 1
ATOM 652 C C . TYR A 1 82 ? 16.196 7.803 -13.642 1.00 92.25 82 TYR A C 1
ATOM 654 O O . TYR A 1 82 ? 15.722 8.906 -13.375 1.00 92.25 82 TYR A O 1
ATOM 662 N N . GLN A 1 83 ? 16.564 7.472 -14.874 1.00 93.19 83 GLN A N 1
ATOM 663 C CA . GLN A 1 83 ? 16.392 8.307 -16.055 1.00 93.19 83 GLN A CA 1
ATOM 664 C C . GLN A 1 83 ? 15.843 7.490 -17.223 1.00 93.19 83 GLN A C 1
ATOM 666 O O . GLN A 1 83 ? 16.010 6.269 -17.284 1.00 93.19 83 GLN A O 1
ATOM 671 N N . LEU A 1 84 ? 15.182 8.175 -18.155 1.00 94.38 84 LEU A N 1
ATOM 672 C CA . LEU A 1 84 ? 14.628 7.556 -19.352 1.00 94.38 84 LEU A CA 1
ATOM 673 C C . LEU A 1 84 ? 15.754 7.154 -20.315 1.00 94.38 84 LEU A C 1
ATOM 675 O O . LEU A 1 84 ? 16.645 7.947 -20.611 1.00 94.38 84 LEU A O 1
ATOM 679 N N . HIS A 1 85 ? 15.680 5.934 -20.834 1.00 92.69 85 HIS A N 1
ATOM 680 C CA . HIS A 1 85 ? 16.542 5.408 -21.881 1.00 92.69 85 HIS A CA 1
ATOM 681 C C . HIS A 1 85 ? 15.701 5.018 -23.095 1.00 92.69 85 HIS A C 1
ATOM 683 O O . HIS A 1 85 ? 14.776 4.207 -22.987 1.00 92.69 85 HIS A O 1
ATOM 689 N N . GLU A 1 86 ? 16.046 5.577 -24.250 1.00 92.88 86 GLU A N 1
ATOM 690 C CA . GLU A 1 86 ? 15.417 5.263 -25.528 1.00 92.88 86 GLU A CA 1
ATOM 691 C C . GLU A 1 86 ? 16.298 4.298 -26.329 1.00 92.88 86 GLU A C 1
ATOM 693 O O . GLU A 1 86 ? 17.481 4.545 -26.568 1.00 92.88 86 GLU A O 1
ATOM 698 N N . PHE A 1 87 ? 15.711 3.179 -26.745 1.00 89.69 87 PHE A N 1
ATOM 699 C CA . PHE A 1 87 ? 16.349 2.211 -27.626 1.00 89.69 87 PHE A CA 1
ATOM 700 C C . PHE A 1 87 ? 16.287 2.685 -29.088 1.00 89.69 87 PHE A C 1
ATOM 702 O O . PHE A 1 87 ? 15.339 3.370 -29.471 1.00 89.69 87 PHE A O 1
ATOM 709 N N . PRO A 1 88 ? 17.190 2.217 -29.973 1.00 85.62 88 PRO A N 1
ATOM 710 C CA . PRO A 1 88 ? 17.168 2.552 -31.407 1.00 85.62 88 PRO A CA 1
ATOM 711 C C . PRO A 1 88 ? 15.869 2.189 -32.151 1.00 85.62 88 PRO A C 1
ATOM 713 O O . PRO A 1 88 ? 15.657 2.586 -33.293 1.00 85.62 88 PRO A O 1
ATOM 716 N N . THR A 1 89 ? 15.021 1.368 -31.538 1.00 86.69 89 THR A N 1
ATOM 717 C CA . THR A 1 89 ? 13.701 0.953 -32.026 1.00 86.69 89 THR A CA 1
ATOM 718 C C . THR A 1 89 ? 12.588 1.953 -31.693 1.00 86.69 89 THR A C 1
ATOM 720 O O . THR A 1 89 ? 11.460 1.737 -32.132 1.00 86.69 89 THR A O 1
ATOM 723 N N . GLY A 1 90 ? 12.875 2.996 -30.904 1.00 87.94 90 GLY A N 1
ATOM 724 C CA . GLY A 1 90 ? 11.892 3.907 -30.305 1.00 87.94 90 GLY A CA 1
ATOM 725 C C . GLY A 1 90 ? 11.230 3.355 -29.036 1.00 87.94 90 GLY A C 1
ATOM 726 O O . GLY A 1 90 ? 10.310 3.964 -28.497 1.00 87.94 90 GLY A O 1
ATOM 727 N N . ALA A 1 91 ? 11.652 2.178 -28.556 1.00 90.31 91 ALA A N 1
ATOM 728 C CA . ALA A 1 91 ? 11.185 1.657 -27.277 1.00 90.31 91 ALA A CA 1
ATOM 729 C C . ALA A 1 91 ? 11.836 2.409 -26.109 1.00 90.31 91 ALA A C 1
ATOM 731 O O . ALA A 1 91 ? 12.978 2.845 -26.212 1.00 90.31 91 ALA A O 1
ATOM 732 N N . ILE A 1 92 ? 11.138 2.492 -24.976 1.00 93.19 92 ILE A N 1
ATOM 733 C CA . ILE A 1 92 ? 11.619 3.200 -23.785 1.00 93.19 92 ILE A CA 1
ATOM 734 C C . ILE A 1 92 ? 11.688 2.293 -22.553 1.00 93.19 92 ILE A C 1
ATOM 736 O O . ILE A 1 92 ? 10.808 1.459 -22.321 1.00 93.19 92 ILE A O 1
ATOM 740 N N . ALA A 1 93 ? 12.722 2.494 -21.741 1.00 94.19 93 ALA A N 1
ATOM 741 C CA . ALA A 1 93 ? 12.912 1.887 -20.425 1.00 94.19 93 ALA A CA 1
ATOM 742 C C . ALA A 1 93 ? 13.530 2.911 -19.463 1.00 94.19 93 ALA A C 1
ATOM 744 O O . ALA A 1 93 ? 13.971 3.972 -19.891 1.00 94.19 93 ALA A O 1
ATOM 745 N N . TYR A 1 94 ? 13.575 2.595 -18.172 1.00 94.50 94 TYR A N 1
ATOM 746 C CA . TYR A 1 94 ? 14.294 3.409 -17.190 1.00 94.50 94 TYR A CA 1
ATOM 747 C C . TYR A 1 94 ? 15.601 2.726 -16.796 1.00 94.50 94 TYR A C 1
ATOM 749 O O . TYR A 1 94 ? 15.640 1.506 -16.661 1.00 94.50 94 TYR A O 1
ATOM 757 N N . ILE A 1 95 ? 16.665 3.499 -16.615 1.00 92.81 95 ILE A N 1
ATOM 758 C CA . ILE A 1 95 ? 17.966 3.021 -16.128 1.00 92.81 95 ILE A CA 1
ATOM 759 C C . ILE A 1 95 ? 18.417 3.890 -14.962 1.00 92.81 95 ILE A C 1
ATOM 761 O O . ILE A 1 95 ? 17.991 5.039 -14.856 1.00 92.81 95 ILE A O 1
ATOM 765 N N . ILE A 1 96 ? 19.263 3.353 -14.085 1.00 91.19 96 ILE A N 1
ATOM 766 C CA . ILE A 1 96 ? 19.874 4.154 -13.021 1.00 91.19 96 ILE A CA 1
ATOM 767 C C . ILE A 1 96 ? 20.744 5.261 -13.638 1.00 91.19 96 ILE A C 1
ATOM 769 O O . ILE A 1 96 ? 21.393 5.045 -14.668 1.00 91.19 96 ILE A O 1
ATOM 773 N N . LYS A 1 97 ? 20.717 6.460 -13.051 1.00 89.44 97 LYS A N 1
ATOM 774 C CA . LYS A 1 97 ? 21.573 7.582 -13.459 1.00 89.44 97 LYS A CA 1
ATOM 775 C C . LYS A 1 97 ? 23.043 7.197 -13.307 1.00 89.44 97 LYS A C 1
ATOM 777 O O . LYS A 1 97 ? 23.401 6.510 -12.357 1.00 89.44 97 LYS A O 1
ATOM 782 N N . GLU A 1 98 ? 23.895 7.665 -14.217 1.00 81.56 98 GLU A N 1
ATOM 783 C CA . GLU A 1 98 ? 25.331 7.332 -14.217 1.00 81.56 98 GLU A CA 1
ATOM 784 C C . GLU A 1 98 ? 26.013 7.724 -12.890 1.00 81.56 98 GLU A C 1
ATOM 786 O O . GLU A 1 98 ? 26.861 6.991 -12.395 1.00 81.56 98 GLU A O 1
ATOM 791 N N . GLU A 1 99 ? 25.572 8.830 -12.280 1.00 82.62 99 GLU A N 1
ATOM 792 C CA . GLU A 1 99 ? 26.046 9.350 -10.984 1.00 82.62 99 GLU A CA 1
ATOM 793 C C . GLU A 1 99 ? 25.749 8.408 -9.802 1.00 82.62 99 GLU A C 1
ATOM 795 O O . GLU A 1 99 ? 26.469 8.405 -8.809 1.00 82.62 99 GLU A O 1
ATOM 800 N N . GLU A 1 100 ? 24.705 7.586 -9.925 1.00 79.06 100 GLU A N 1
ATOM 801 C CA . GLU A 1 100 ? 24.170 6.693 -8.887 1.00 79.06 100 GLU A CA 1
ATOM 802 C C . GLU A 1 100 ? 24.508 5.212 -9.144 1.00 79.06 100 GLU A C 1
ATOM 804 O O . GLU A 1 100 ? 24.204 4.347 -8.323 1.00 79.06 100 GLU A O 1
ATOM 809 N N . LYS A 1 101 ? 25.092 4.906 -10.309 1.00 75.88 101 LYS A N 1
ATOM 810 C CA . LYS A 1 101 ? 25.252 3.552 -10.862 1.00 75.88 101 LYS A CA 1
ATOM 811 C C . LYS A 1 101 ? 26.379 2.741 -10.218 1.00 75.88 101 LYS A C 1
ATOM 813 O O . LYS A 1 101 ? 26.303 1.516 -10.207 1.00 75.88 101 LYS A O 1
ATOM 818 N N . GLY A 1 102 ? 27.420 3.400 -9.704 1.00 77.44 102 GLY A N 1
ATOM 819 C CA . GLY A 1 102 ? 28.622 2.716 -9.213 1.00 77.44 102 GLY A CA 1
ATOM 820 C C . GLY A 1 102 ? 29.221 1.764 -10.262 1.00 77.44 102 GLY A C 1
ATOM 821 O O . GLY A 1 102 ? 29.255 2.092 -11.448 1.00 77.44 102 GLY A O 1
ATOM 822 N N . ASP A 1 103 ? 29.653 0.578 -9.821 1.00 75.56 103 ASP A N 1
ATOM 823 C CA . ASP A 1 103 ? 30.201 -0.497 -10.671 1.00 75.56 103 ASP A CA 1
ATOM 824 C C . ASP A 1 103 ? 29.139 -1.514 -11.145 1.00 75.56 103 ASP A C 1
ATOM 826 O O . ASP A 1 103 ? 29.471 -2.546 -11.740 1.00 75.56 103 ASP A O 1
ATOM 830 N N . ASP A 1 104 ? 27.851 -1.253 -10.901 1.00 74.50 104 ASP A N 1
ATOM 831 C CA . ASP A 1 104 ? 26.799 -2.214 -11.217 1.00 74.50 104 ASP A CA 1
ATOM 832 C C . ASP A 1 104 ? 26.500 -2.294 -12.732 1.00 74.50 104 ASP A C 1
ATOM 834 O O . ASP A 1 104 ? 26.556 -1.295 -13.468 1.00 74.50 104 ASP A O 1
ATOM 838 N N . PRO A 1 105 ? 26.140 -3.490 -13.241 1.00 78.69 105 PRO A N 1
ATOM 839 C CA . PRO A 1 105 ? 25.744 -3.661 -14.633 1.00 78.69 105 PRO A CA 1
ATOM 840 C C . PRO A 1 105 ? 24.479 -2.855 -14.956 1.00 78.69 105 PRO A C 1
ATOM 842 O O . PRO A 1 105 ? 23.606 -2.661 -14.114 1.00 78.69 105 PRO A O 1
ATOM 845 N N . ILE A 1 106 ? 24.341 -2.423 -16.215 1.00 81.75 106 ILE A N 1
ATOM 846 C CA . ILE A 1 106 ? 23.168 -1.656 -16.664 1.00 81.75 106 ILE A CA 1
ATOM 847 C C . ILE A 1 106 ? 21.906 -2.513 -16.515 1.00 81.75 106 ILE A C 1
ATOM 849 O O . ILE A 1 106 ? 21.726 -3.514 -17.212 1.00 81.75 106 ILE A O 1
ATOM 853 N N . GLN A 1 107 ? 21.018 -2.082 -15.624 1.00 88.00 107 GLN A N 1
ATOM 854 C CA . GLN A 1 107 ? 19.717 -2.691 -15.386 1.00 88.00 107 GLN A CA 1
ATOM 855 C C . GLN A 1 107 ? 18.617 -1.840 -16.021 1.00 88.00 107 GLN A C 1
ATOM 857 O O . GLN A 1 107 ? 18.517 -0.642 -15.759 1.00 88.00 107 GLN A O 1
ATOM 862 N N . TYR A 1 108 ? 17.769 -2.470 -16.833 1.00 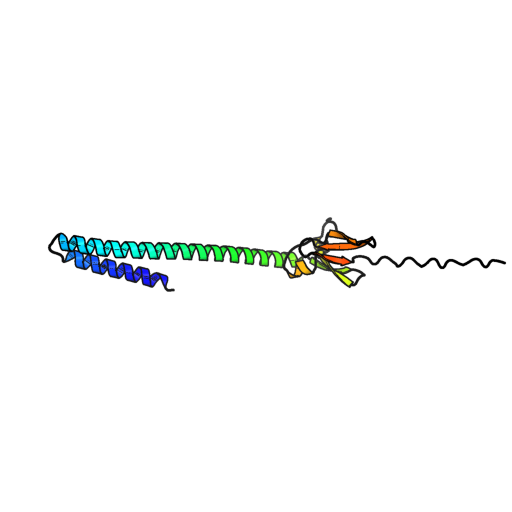92.75 108 TYR A N 1
ATOM 863 C CA . TYR A 1 108 ? 16.622 -1.814 -17.454 1.00 92.75 108 TYR A CA 1
ATOM 864 C C . TYR A 1 108 ? 15.353 -2.091 -16.650 1.00 92.75 108 TYR A C 1
ATOM 866 O O . TYR A 1 108 ? 14.976 -3.244 -16.440 1.00 92.75 108 TYR A O 1
ATOM 874 N N . LEU A 1 109 ? 14.659 -1.037 -16.241 1.00 94.69 109 LEU A N 1
ATOM 875 C CA . LEU A 1 109 ? 13.336 -1.092 -15.638 1.00 94.69 109 LEU A CA 1
ATOM 876 C C . LEU A 1 109 ? 12.245 -0.904 -16.691 1.00 94.69 109 LEU A C 1
ATOM 878 O O . LEU A 1 109 ? 12.356 -0.099 -17.619 1.00 94.69 109 LEU A O 1
ATOM 882 N N . CYS A 1 110 ? 11.152 -1.640 -16.520 1.00 95.38 110 CYS A N 1
ATOM 883 C CA . CYS A 1 110 ? 9.985 -1.544 -17.382 1.00 95.38 110 CYS A CA 1
ATOM 884 C C . CYS A 1 110 ? 9.275 -0.198 -17.190 1.00 95.38 110 CYS A C 1
ATOM 886 O O . CYS A 1 110 ? 8.832 0.116 -16.087 1.00 95.38 110 CYS A O 1
ATOM 888 N N . SER A 1 111 ? 9.078 0.547 -18.280 1.00 94.38 111 SER A N 1
ATOM 889 C CA . SER A 1 111 ? 8.354 1.823 -18.274 1.00 94.38 111 SER A CA 1
ATOM 890 C C . SER A 1 111 ? 6.934 1.697 -17.713 1.00 94.38 111 SER A C 1
ATOM 892 O O . SER A 1 111 ? 6.543 2.493 -16.866 1.00 94.38 111 SER A O 1
ATOM 894 N N . ASN A 1 112 ? 6.175 0.667 -18.094 1.00 94.38 112 ASN A N 1
ATOM 895 C CA . ASN A 1 112 ? 4.814 0.461 -17.583 1.00 94.38 112 ASN A CA 1
ATOM 896 C C . ASN A 1 112 ? 4.776 0.204 -16.071 1.00 94.38 112 ASN A C 1
ATOM 898 O O . ASN A 1 112 ? 3.912 0.740 -15.381 1.00 94.38 112 ASN A O 1
ATOM 902 N N . CYS A 1 113 ? 5.692 -0.617 -15.550 1.00 94.06 113 CYS A N 1
ATOM 903 C CA . CYS A 1 113 ? 5.762 -0.896 -14.113 1.00 94.06 113 CYS A CA 1
ATOM 904 C C . CYS A 1 113 ? 6.252 0.326 -13.333 1.00 94.06 113 CYS A C 1
ATOM 906 O O . CYS A 1 113 ? 5.698 0.626 -12.282 1.00 94.06 113 CYS A O 1
ATOM 908 N N . TYR A 1 114 ? 7.193 1.083 -13.898 1.00 93.38 114 TYR A N 1
ATOM 909 C CA . TYR A 1 114 ? 7.693 2.324 -13.316 1.00 93.38 114 TYR A CA 1
ATOM 910 C C . TYR A 1 114 ? 6.567 3.343 -13.074 1.00 93.38 114 TYR A C 1
ATOM 912 O O . TYR A 1 114 ? 6.407 3.844 -11.967 1.00 93.38 114 TYR A O 1
ATOM 920 N N . HIS A 1 115 ? 5.687 3.571 -14.056 1.00 90.06 115 HIS A N 1
ATOM 921 C CA . HIS A 1 115 ? 4.526 4.462 -13.881 1.00 90.06 115 HIS A CA 1
ATOM 922 C C . HIS A 1 115 ? 3.497 3.930 -12.872 1.00 90.06 115 HIS A C 1
ATOM 924 O O . HIS A 1 115 ? 2.732 4.699 -12.296 1.00 90.06 115 HIS A O 1
ATOM 930 N N . ARG A 1 116 ? 3.476 2.612 -12.649 1.00 90.75 116 ARG A N 1
ATOM 931 C CA . ARG A 1 116 ? 2.638 1.954 -11.636 1.00 90.75 116 ARG A CA 1
ATOM 932 C C . ARG A 1 116 ? 3.304 1.884 -10.263 1.00 90.75 116 ARG A C 1
ATOM 934 O O . ARG A 1 116 ? 2.753 1.233 -9.385 1.00 90.75 116 ARG A O 1
ATOM 941 N N . ARG A 1 117 ? 4.457 2.538 -10.080 1.00 91.12 117 ARG A N 1
ATOM 942 C CA . ARG A 1 117 ? 5.232 2.528 -8.832 1.00 91.12 117 ARG A CA 1
ATOM 943 C C . ARG A 1 117 ? 5.710 1.131 -8.427 1.00 91.12 117 ARG A C 1
ATOM 945 O O . ARG A 1 117 ? 5.800 0.797 -7.254 1.00 91.12 117 ARG A O 1
ATOM 952 N N . VAL A 1 118 ? 5.988 0.290 -9.425 1.00 90.06 118 VAL A N 1
ATOM 953 C CA . VAL A 1 118 ? 6.481 -1.077 -9.245 1.00 90.06 118 VAL A CA 1
ATOM 954 C C . VAL A 1 118 ? 7.850 -1.202 -9.896 1.00 90.06 118 VAL A C 1
ATOM 956 O O . VAL A 1 118 ? 8.000 -1.082 -11.116 1.00 90.06 118 VAL A O 1
ATOM 959 N N . LYS A 1 119 ? 8.857 -1.537 -9.091 1.00 90.81 119 LYS A N 1
ATOM 960 C CA . LYS A 1 119 ? 10.198 -1.844 -9.582 1.00 90.81 119 LYS A CA 1
ATOM 961 C C . LYS A 1 119 ? 10.206 -3.210 -10.265 1.00 90.81 119 LYS A C 1
ATOM 963 O O . LYS A 1 119 ? 10.193 -4.250 -9.613 1.00 90.81 119 LYS A O 1
ATOM 968 N N . SER A 1 120 ? 10.214 -3.224 -11.597 1.00 93.94 120 SER A N 1
ATOM 969 C CA . SER A 1 120 ? 10.305 -4.466 -12.367 1.00 93.94 120 SER A CA 1
ATOM 970 C C . SER A 1 120 ? 11.390 -4.389 -13.427 1.00 93.94 120 SER A C 1
ATOM 972 O O . SER A 1 120 ? 11.342 -3.547 -14.327 1.00 93.94 120 SER A O 1
ATOM 974 N N . PHE A 1 121 ? 12.356 -5.297 -13.311 1.00 93.44 121 PHE A N 1
ATOM 975 C CA . PHE A 1 121 ? 13.470 -5.417 -14.236 1.00 93.44 121 PHE A CA 1
ATOM 976 C C . PHE A 1 121 ? 13.065 -6.172 -15.495 1.00 93.44 121 PHE A C 1
ATOM 978 O O . PHE A 1 121 ? 12.443 -7.237 -15.449 1.00 93.44 121 PHE A O 1
ATOM 985 N N . LEU A 1 122 ? 13.461 -5.612 -16.625 1.00 93.56 122 LEU A N 1
ATOM 986 C CA . LEU A 1 122 ? 13.316 -6.207 -17.935 1.00 93.56 122 LEU A CA 1
ATOM 987 C C . LEU A 1 122 ? 14.343 -7.332 -18.116 1.00 93.56 122 LEU A C 1
ATOM 989 O O . LEU A 1 122 ? 15.544 -7.123 -17.963 1.00 93.56 122 LEU A O 1
ATOM 993 N N . GLN A 1 123 ? 13.858 -8.521 -18.458 1.00 92.12 123 GLN A N 1
ATOM 994 C CA . GLN A 1 123 ? 14.664 -9.716 -18.676 1.00 92.12 123 GLN A CA 1
ATOM 995 C C . GLN A 1 123 ? 14.862 -9.976 -20.173 1.00 92.12 123 GLN A C 1
ATOM 997 O O . GLN A 1 123 ? 13.928 -9.770 -20.952 1.00 92.12 123 GLN A O 1
ATOM 1002 N N . PRO A 1 124 ? 16.041 -10.448 -20.609 1.00 89.25 124 PRO A N 1
ATOM 1003 C CA . PRO A 1 124 ? 16.255 -10.856 -21.991 1.00 89.25 124 PRO A CA 1
ATOM 1004 C C . PRO A 1 124 ? 15.269 -11.938 -22.438 1.00 89.25 124 PRO A C 1
ATOM 1006 O O . PRO A 1 124 ? 15.103 -12.957 -21.771 1.00 89.25 124 PRO A O 1
ATOM 1009 N N . ASN A 1 125 ? 14.658 -11.736 -23.602 1.00 87.06 125 ASN A N 1
ATOM 1010 C CA . ASN A 1 125 ? 13.837 -12.728 -24.282 1.00 87.06 125 ASN A CA 1
ATOM 1011 C C . ASN A 1 125 ? 14.141 -12.738 -25.794 1.00 87.06 125 ASN A C 1
ATOM 1013 O O . ASN A 1 125 ? 14.674 -11.780 -26.363 1.00 87.06 125 ASN A O 1
ATOM 1017 N N . TYR A 1 126 ? 13.807 -13.843 -26.453 1.00 79.44 126 TYR A N 1
ATOM 1018 C CA . TYR A 1 126 ? 13.982 -14.055 -27.879 1.00 79.44 126 TYR A CA 1
ATOM 1019 C C . TYR A 1 126 ? 12.650 -14.439 -28.516 1.00 79.44 126 TYR A C 1
ATOM 1021 O O . TYR A 1 126 ? 12.023 -15.428 -28.149 1.00 79.44 126 TYR A O 1
ATOM 1029 N N . ASP A 1 127 ? 12.246 -13.682 -29.531 1.00 77.50 127 ASP A N 1
ATOM 1030 C CA . ASP A 1 127 ? 11.140 -14.083 -30.403 1.00 77.50 127 ASP A CA 1
ATOM 1031 C C . ASP A 1 127 ? 11.583 -15.213 -31.354 1.00 77.50 127 ASP A C 1
ATOM 1033 O O . ASP A 1 127 ? 12.776 -15.445 -31.554 1.00 77.50 127 ASP A O 1
ATOM 1037 N N . LYS A 1 128 ? 10.633 -15.880 -32.018 1.00 72.62 128 LYS A N 1
ATOM 1038 C CA . LYS A 1 128 ? 10.843 -16.948 -33.014 1.00 72.62 128 LYS A CA 1
ATOM 1039 C C . LYS A 1 128 ? 11.798 -16.544 -34.147 1.00 72.62 128 LYS A C 1
ATOM 1041 O O . LYS A 1 128 ? 12.431 -17.395 -34.760 1.00 72.62 128 LYS A O 1
ATOM 1046 N N . ALA A 1 129 ? 11.925 -15.243 -34.419 1.00 71.12 129 ALA A N 1
ATOM 1047 C CA . ALA A 1 129 ? 12.879 -14.674 -35.375 1.00 71.12 129 ALA A CA 1
ATOM 1048 C C . ALA A 1 129 ? 14.272 -14.358 -34.772 1.00 71.12 129 ALA A C 1
ATOM 1050 O O . ALA A 1 129 ? 15.075 -13.665 -35.404 1.00 71.12 129 ALA A O 1
ATOM 1051 N N . TYR A 1 130 ? 14.553 -14.817 -33.545 1.00 69.12 130 TYR A N 1
ATOM 1052 C CA . TYR A 1 130 ? 15.753 -14.549 -32.741 1.00 69.12 130 TYR A CA 1
ATOM 1053 C C . TYR A 1 130 ? 16.092 -13.055 -32.582 1.00 69.12 130 TYR A C 1
ATOM 1055 O O . TYR A 1 130 ? 17.260 -12.663 -32.464 1.00 69.12 130 TYR A O 1
ATOM 1063 N N . LYS A 1 131 ? 15.080 -12.184 -32.609 1.00 75.44 131 LYS A N 1
ATOM 1064 C CA . LYS A 1 131 ? 15.266 -10.762 -32.299 1.00 75.44 131 LYS A CA 1
ATOM 1065 C C . LYS A 1 131 ? 15.530 -10.621 -30.804 1.00 75.44 131 LYS A C 1
ATOM 1067 O O . LYS A 1 131 ? 14.843 -11.266 -30.016 1.00 75.44 131 LYS A O 1
ATOM 1072 N N . ARG A 1 132 ? 16.502 -9.783 -30.435 1.00 80.88 132 ARG A N 1
ATOM 1073 C CA . ARG A 1 132 ? 16.745 -9.446 -29.032 1.00 80.88 132 ARG A CA 1
ATOM 1074 C C . ARG A 1 132 ? 15.601 -8.575 -28.539 1.00 80.88 132 ARG A C 1
ATOM 1076 O O . ARG A 1 132 ? 15.352 -7.492 -29.072 1.00 80.88 132 ARG A O 1
ATOM 1083 N N . GLN A 1 133 ? 14.873 -9.109 -27.576 1.00 89.00 133 GLN A N 1
ATOM 1084 C CA . GLN A 1 133 ? 13.768 -8.446 -26.917 1.00 89.00 133 GLN A CA 1
ATOM 1085 C C . GLN A 1 133 ? 14.031 -8.446 -25.421 1.00 89.00 133 GLN A C 1
ATOM 1087 O O . GLN A 1 133 ? 14.824 -9.230 -24.901 1.00 89.00 133 GLN A O 1
ATOM 1092 N N . LEU A 1 134 ? 13.360 -7.544 -24.734 1.00 91.12 134 LEU A N 1
ATOM 1093 C CA . LEU A 1 134 ? 13.335 -7.491 -23.294 1.00 91.12 134 LEU A CA 1
ATOM 1094 C C . LEU A 1 134 ? 11.883 -7.633 -22.849 1.00 91.12 134 LEU A C 1
ATOM 1096 O O . LEU A 1 134 ? 11.009 -6.945 -23.375 1.00 91.12 134 LEU A O 1
ATOM 1100 N N . GLN A 1 135 ? 11.622 -8.524 -21.902 1.00 94.00 135 GLN A N 1
ATOM 1101 C CA . GLN A 1 135 ? 10.296 -8.794 -21.365 1.00 94.00 135 GLN A CA 1
ATOM 1102 C C . GLN A 1 135 ? 10.240 -8.468 -19.878 1.00 94.00 135 GLN A C 1
ATOM 1104 O O . GLN A 1 135 ? 11.145 -8.784 -19.110 1.00 94.00 135 GLN A O 1
ATOM 1109 N N . CYS A 1 136 ? 9.145 -7.850 -19.461 1.00 95.38 136 CYS A N 1
ATOM 1110 C CA . CYS A 1 136 ? 8.845 -7.613 -18.062 1.00 95.38 136 CYS A CA 1
ATOM 1111 C C . CYS A 1 136 ? 8.110 -8.815 -17.459 1.00 95.38 136 CYS A C 1
ATOM 1113 O O . CYS A 1 136 ? 7.045 -9.188 -17.945 1.00 95.38 136 CYS A O 1
ATOM 1115 N N . ASN A 1 137 ? 8.608 -9.369 -16.354 1.00 92.75 137 ASN A N 1
ATOM 1116 C CA . ASN A 1 137 ? 7.937 -10.484 -15.671 1.00 92.75 137 ASN A CA 1
ATOM 1117 C C . ASN A 1 137 ? 6.666 -10.051 -14.922 1.00 92.75 137 ASN A C 1
ATOM 1119 O O . ASN A 1 137 ? 5.765 -10.862 -14.727 1.00 92.75 137 ASN A O 1
ATOM 1123 N N . SER A 1 138 ? 6.571 -8.779 -14.517 1.00 93.06 138 SER A N 1
ATOM 1124 C CA . SER A 1 138 ? 5.419 -8.264 -13.766 1.00 93.06 138 SER A CA 1
ATOM 1125 C C . SER A 1 138 ? 4.212 -7.994 -14.669 1.00 93.06 138 SER A C 1
ATOM 1127 O O . SER A 1 138 ? 3.126 -8.503 -14.412 1.00 93.06 138 SER A O 1
ATOM 1129 N N . CYS A 1 139 ? 4.388 -7.227 -15.751 1.00 93.06 139 CYS A N 1
ATOM 1130 C CA . CYS A 1 139 ? 3.281 -6.833 -16.632 1.00 93.06 139 CYS A CA 1
ATOM 1131 C C . CYS A 1 139 ? 3.287 -7.508 -18.009 1.00 93.06 139 CYS A C 1
ATOM 1133 O O . CYS A 1 139 ? 2.435 -7.189 -18.834 1.00 93.06 139 CYS A O 1
ATOM 1135 N N . GLN A 1 140 ? 4.242 -8.406 -18.279 1.00 93.56 140 GLN A N 1
ATOM 1136 C CA . GLN A 1 140 ? 4.384 -9.123 -19.555 1.00 93.56 140 GLN A CA 1
ATOM 1137 C C . GLN A 1 140 ? 4.635 -8.219 -20.775 1.00 93.56 140 GLN A C 1
ATOM 1139 O O . GLN A 1 140 ? 4.590 -8.685 -21.912 1.00 93.56 140 GLN A O 1
ATOM 1144 N N . ALA A 1 141 ? 4.940 -6.934 -20.563 1.00 92.19 141 ALA A N 1
ATOM 1145 C CA . ALA A 1 141 ? 5.318 -6.025 -21.637 1.00 92.19 141 ALA A CA 1
ATOM 1146 C C . ALA A 1 141 ? 6.621 -6.489 -22.299 1.00 92.19 141 ALA A C 1
ATOM 1148 O O . ALA A 1 141 ? 7.581 -6.832 -21.607 1.00 92.19 141 ALA A O 1
ATOM 1149 N N . VAL A 1 142 ? 6.653 -6.458 -23.630 1.00 91.62 142 VAL A N 1
ATOM 1150 C CA . VAL A 1 142 ? 7.818 -6.825 -24.439 1.00 91.62 142 VAL A CA 1
ATOM 1151 C C . VAL A 1 142 ? 8.273 -5.605 -25.226 1.00 91.62 142 VAL A C 1
ATOM 1153 O O . VAL A 1 142 ? 7.478 -4.992 -25.936 1.00 91.62 142 VAL A O 1
ATOM 1156 N N . ILE A 1 143 ? 9.556 -5.270 -25.123 1.00 90.69 143 ILE A N 1
ATOM 1157 C CA . ILE A 1 143 ? 10.189 -4.218 -25.913 1.00 90.69 143 ILE A CA 1
ATOM 1158 C C . ILE A 1 143 ? 11.296 -4.806 -26.785 1.00 90.69 143 ILE A C 1
ATOM 1160 O O . ILE A 1 143 ? 12.015 -5.719 -26.385 1.00 90.69 143 ILE A O 1
ATOM 1164 N N . VAL A 1 144 ? 11.438 -4.294 -28.003 1.00 86.75 144 VAL A N 1
ATOM 1165 C CA . VAL A 1 144 ? 12.525 -4.693 -28.904 1.00 86.75 144 VAL A CA 1
ATOM 1166 C C . VAL A 1 144 ? 13.704 -3.769 -28.629 1.00 86.75 144 VAL A C 1
ATOM 1168 O O . VAL A 1 144 ? 13.553 -2.565 -28.794 1.00 86.75 144 VAL A O 1
ATOM 1171 N N . SER A 1 145 ? 14.854 -4.298 -28.211 1.00 81.19 145 SER A N 1
ATOM 1172 C CA . SER A 1 145 ? 16.032 -3.475 -27.892 1.00 81.19 145 SER A CA 1
ATOM 1173 C C . SER A 1 145 ? 16.929 -3.229 -29.106 1.00 81.19 145 SER A C 1
ATOM 1175 O O . SER A 1 145 ? 17.530 -2.167 -29.231 1.00 81.19 145 SER A O 1
ATOM 1177 N N . GLU A 1 146 ? 16.987 -4.183 -30.038 1.00 77.56 146 GLU A N 1
ATOM 1178 C CA . GLU A 1 146 ? 17.834 -4.104 -31.230 1.00 77.56 146 GLU A CA 1
ATOM 1179 C C . GLU A 1 146 ? 17.049 -4.462 -32.500 1.00 77.56 146 GLU A C 1
ATOM 1181 O O . GLU A 1 146 ? 16.319 -5.459 -32.559 1.00 77.56 146 GLU A O 1
ATOM 1186 N N . THR A 1 147 ? 17.246 -3.689 -33.572 1.00 64.19 147 THR A N 1
ATOM 1187 C CA . THR A 1 147 ? 16.830 -4.103 -34.915 1.00 64.19 147 THR A CA 1
ATOM 1188 C C . THR A 1 147 ? 17.942 -4.940 -35.547 1.00 64.19 147 THR A C 1
ATOM 1190 O O . THR A 1 147 ? 19.052 -4.466 -35.767 1.00 64.19 147 THR A O 1
ATOM 1193 N N . ARG A 1 148 ? 17.668 -6.211 -35.884 1.00 59.94 148 ARG A N 1
ATOM 1194 C CA . ARG A 1 148 ? 18.588 -6.956 -36.760 1.00 59.94 148 ARG A CA 1
ATOM 1195 C C . ARG A 1 148 ? 18.651 -6.236 -38.115 1.00 59.94 148 ARG A C 1
ATOM 1197 O O . ARG A 1 148 ? 17.582 -5.998 -38.691 1.00 59.94 148 ARG A O 1
ATOM 1204 N N . PRO A 1 149 ? 19.839 -5.952 -38.681 1.00 54.16 149 PRO A N 1
ATOM 1205 C CA . PRO A 1 149 ? 19.917 -5.525 -40.070 1.00 54.16 149 PRO A CA 1
ATOM 1206 C C . PRO A 1 149 ? 19.297 -6.621 -40.945 1.00 54.16 149 PRO A C 1
ATOM 1208 O O . PRO A 1 149 ? 19.578 -7.809 -40.762 1.00 54.16 149 PRO A O 1
ATOM 1211 N N . ARG A 1 150 ? 18.411 -6.244 -41.879 1.00 51.81 150 ARG A N 1
ATOM 1212 C CA . ARG A 1 150 ? 17.852 -7.203 -42.844 1.00 51.81 150 ARG A CA 1
ATOM 1213 C C . ARG A 1 150 ? 19.031 -7.874 -43.565 1.00 51.81 150 ARG A C 1
ATOM 1215 O O . ARG A 1 150 ? 19.870 -7.143 -44.098 1.00 51.81 150 ARG A O 1
ATOM 1222 N N . PRO A 1 151 ? 19.127 -9.217 -43.613 1.00 54.53 151 PRO A N 1
ATOM 1223 C CA . PRO A 1 151 ? 20.167 -9.854 -44.406 1.00 54.53 151 PRO A CA 1
ATOM 1224 C C . PRO A 1 151 ? 20.001 -9.383 -45.853 1.00 54.53 151 PRO A C 1
ATOM 1226 O O . PRO A 1 151 ? 18.911 -9.499 -46.421 1.00 54.53 151 PRO A O 1
ATOM 1229 N N . LYS A 1 152 ? 21.054 -8.791 -46.438 1.00 53.84 152 LYS A N 1
ATOM 1230 C CA . LYS A 1 152 ? 21.050 -8.406 -47.856 1.00 53.84 152 LYS A CA 1
ATOM 1231 C C . LYS A 1 152 ? 20.686 -9.662 -48.646 1.00 53.84 152 LYS A C 1
ATOM 1233 O O . LYS A 1 152 ? 21.385 -10.670 -48.534 1.00 53.84 152 LYS A O 1
ATOM 1238 N N . ARG A 1 153 ? 19.571 -9.633 -49.392 1.00 57.59 153 ARG A N 1
ATOM 1239 C CA . ARG A 1 153 ? 19.216 -10.729 -50.305 1.00 57.59 153 ARG A CA 1
ATOM 1240 C C . ARG A 1 153 ? 20.447 -10.976 -51.169 1.00 57.59 153 ARG A C 1
ATOM 1242 O O . ARG A 1 153 ? 20.885 -10.056 -51.855 1.00 57.59 153 ARG A O 1
ATOM 1249 N N . ARG A 1 154 ? 21.025 -12.179 -51.112 1.00 56.59 154 ARG A N 1
ATOM 1250 C CA . ARG A 1 154 ? 22.015 -12.596 -52.105 1.00 56.59 154 ARG A CA 1
ATOM 1251 C C . ARG A 1 154 ? 21.287 -12.546 -53.444 1.00 56.59 154 ARG A C 1
ATOM 1253 O O . ARG A 1 154 ? 20.458 -13.408 -53.719 1.00 56.59 154 ARG A O 1
ATOM 1260 N N . THR A 1 155 ? 21.518 -11.497 -54.227 1.00 58.03 155 THR A N 1
ATOM 1261 C CA . THR A 1 155 ? 21.152 -11.461 -55.639 1.00 58.03 155 THR A CA 1
ATOM 1262 C C . THR A 1 155 ? 21.981 -12.550 -56.298 1.00 58.03 155 THR A C 1
ATOM 1264 O O . THR A 1 155 ? 23.149 -12.344 -56.620 1.00 58.03 155 THR A O 1
ATOM 1267 N N . GLY A 1 156 ? 21.419 -13.755 -56.370 1.00 53.16 156 GLY A N 1
ATOM 1268 C CA . GLY A 1 156 ? 22.007 -14.844 -57.126 1.00 53.16 156 GLY A CA 1
ATOM 1269 C C . GLY A 1 156 ? 22.078 -14.392 -58.574 1.00 53.16 156 GLY A C 1
ATOM 1270 O O . GLY A 1 156 ? 21.046 -14.220 -59.217 1.00 53.16 156 GLY A O 1
ATOM 1271 N N . VAL A 1 157 ? 23.291 -14.146 -59.058 1.00 59.06 157 VAL A N 1
ATOM 1272 C CA . VAL A 1 157 ? 23.557 -14.064 -60.490 1.00 59.06 157 VAL A CA 1
ATOM 1273 C C . VAL A 1 157 ? 23.211 -15.441 -61.042 1.00 59.06 157 VAL A C 1
ATOM 1275 O O . VAL A 1 157 ? 23.866 -16.426 -60.710 1.00 59.06 157 VAL A O 1
ATOM 1278 N N . VAL A 1 158 ? 22.124 -15.523 -61.805 1.00 59.81 158 VAL A N 1
ATOM 1279 C CA . VAL A 1 158 ? 21.775 -16.720 -62.571 1.00 59.81 158 VAL A CA 1
ATOM 1280 C C . VAL A 1 158 ? 22.823 -16.829 -63.681 1.00 59.81 158 VAL A C 1
ATOM 1282 O O . VAL A 1 158 ? 22.899 -15.910 -64.498 1.00 59.81 158 VAL A O 1
ATOM 1285 N N . PRO A 1 159 ? 23.664 -17.876 -63.734 1.00 52.62 159 PRO A N 1
ATOM 1286 C CA . PRO A 1 159 ? 24.585 -18.023 -64.848 1.00 52.62 159 PRO A CA 1
ATOM 1287 C C . PRO A 1 159 ? 23.768 -18.363 -66.100 1.00 52.62 159 PRO A C 1
ATOM 1289 O O . PRO A 1 159 ? 23.048 -19.365 -66.128 1.00 52.62 159 PRO A O 1
ATOM 1292 N N . SER A 1 160 ? 23.848 -17.508 -67.122 1.00 54.00 160 SER A N 1
ATOM 1293 C CA . SER A 1 160 ? 23.262 -17.777 -68.434 1.00 54.00 160 SER A CA 1
ATOM 1294 C C . SER A 1 160 ? 23.965 -18.986 -69.043 1.00 54.00 160 SER A C 1
ATOM 1296 O O . SER A 1 160 ? 25.170 -18.940 -69.298 1.00 54.00 160 SER A O 1
ATOM 1298 N N . ARG A 1 161 ? 23.225 -20.074 -69.261 1.00 53.41 161 ARG A N 1
ATOM 1299 C CA . ARG A 1 161 ? 23.698 -21.194 -70.077 1.00 53.41 161 ARG A CA 1
ATOM 1300 C C . ARG A 1 161 ? 23.819 -20.712 -71.527 1.00 53.41 161 ARG A C 1
ATOM 1302 O O . ARG A 1 161 ? 22.816 -20.275 -72.087 1.00 53.41 161 ARG A O 1
ATOM 1309 N N . PHE A 1 162 ? 25.034 -20.765 -72.066 1.00 51.22 162 PHE A N 1
ATOM 1310 C CA . PHE A 1 162 ? 25.320 -20.785 -73.501 1.00 51.22 162 PHE A CA 1
ATOM 1311 C C . PHE A 1 162 ? 25.433 -22.239 -73.956 1.00 51.22 162 PHE A C 1
ATOM 1313 O O . PHE A 1 162 ? 25.904 -23.060 -73.132 1.00 51.22 162 PHE A O 1
#

Foldseek 3Di:
DCLVVLVVVLVVVLVVLVVVLVVDDDPVVNVVSVVVNVVSVVVVVVSVVVVVVVVVVVVVVVVVVVVVVVLVVVLVVVLVQWDWDAAPVRDIWIWGDPVNCPPHDTWTFDPVCNVVSHGWTWDWDADPVRFTWTATPPPRDIGGRDDDDDPDPPPPPDDDDD

Secondary structure (DSSP, 8-state):
--HHHHHHHHHHHHHHHHHHHTT--SHHHHHHHHHHHHHHHHHHHHHHHHHHHHHHHHHHHHHHHHHHHHHHHHHHHHGGGEEEEE-TTS-EEEEE-GGG-TT----PEEHHHHHTT---BEEEEE-TT--EEEEETTT--EEE--PPPPPPP----PPPP-

pLDDT: mean 81.41, std 12.85, range [51.22, 96.69]